Protein AF-A0A8S0Q202-F1 (afdb_monomer_lite)

InterPro domains:
  IPR013126 Heat shock protein 70 family [PF00012] (1-62)
  IPR013126 Heat shock protein 70 family [PTHR45639] (2-62)
  IPR029048 Heat shock protein 70kD, C-terminal domain superfamily [G3DSA:1.20.1270.10] (63-158)
  IPR029048 Heat shock protein 70kD, C-terminal domain superfamily [SSF100934] (82-163)
  IPR043129 ATPase, nucleotide binding domain [SSF53067] (2-62)

pLDDT: mean 88.45, std 14.14, range [37.5, 97.94]

Organism: NCBI:txid158383

Sequence (177 aa):
MEPVKKAMKDAGLEKHQIEEIVLIGGSNRIPKVQQLLKDYFDGKELNKHINPDEAVAYGAAMVKEAEEFAKEDKKVKERTNARNSLETYIYNMKNQINDEDKLADKLDLDEKDRIETTTKEALEWLDDNQNAKKEDYKDKIKEVEVACNPIITAVYQRSGGESGGMSGYADDDNDEL

Secondary structure (DSSP, 8-state):
-HHHHHHHHHTT--GGG---EE--SGGGG-HHHHHHHHHHTTTPPEE-SS-TTTHHHHHHHHHHHHHHHHHHHHHHHHHHHHHHHHHHHHHHHHHHHH-TTTTGGGS-HHHHHHHHHHHHHHHHHHHHTTT--HHHHHHHHHHHHHHHHHHHHHHHHHHT-----------------

Foldseek 3Di:
DVVVVVVCVVVVHDLVPDPAAEAADDVCVDVVNLVVVCVVSVNDDHDPPDDRDCPVVVVVVVVVVVVVVVVVVVQVVLLVVLLVLLVVVLVVLVCQCPDPVHCVVLDDPVLSVQLVVLSVVLVVVSVVCVPPGSVVSVVSSVVSCVSNVVRVVVSCVVVVHDPPDPPSDPPPPPDDD

Structure (mmCIF, N/CA/C/O backbone):
data_AF-A0A8S0Q202-F1
#
_entry.id   AF-A0A8S0Q202-F1
#
loop_
_atom_site.group_PDB
_atom_site.id
_atom_site.type_symbol
_atom_site.label_atom_id
_atom_site.label_alt_id
_atom_site.labe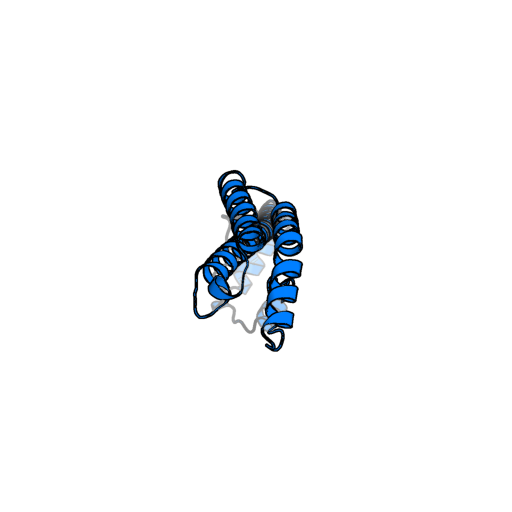l_comp_id
_atom_site.label_asym_id
_atom_site.label_entity_id
_atom_site.label_seq_id
_atom_site.pdbx_PDB_ins_code
_atom_site.Cartn_x
_atom_site.Cartn_y
_atom_site.Cartn_z
_atom_site.occupancy
_atom_site.B_iso_or_equiv
_atom_site.auth_seq_id
_atom_site.auth_comp_id
_atom_site.auth_asym_id
_atom_site.auth_atom_id
_atom_site.pdbx_PDB_model_num
ATOM 1 N N . MET A 1 1 ? -29.945 -9.223 31.965 1.00 89.19 1 MET A N 1
ATOM 2 C CA . MET A 1 1 ? -28.567 -9.764 32.002 1.00 89.19 1 MET A CA 1
ATOM 3 C C . MET A 1 1 ? -28.307 -10.882 30.998 1.00 89.19 1 MET A C 1
ATOM 5 O O . MET A 1 1 ? -27.144 -11.166 30.748 1.00 89.19 1 MET A O 1
ATOM 9 N N . GLU A 1 2 ? -29.329 -11.487 30.386 1.00 94.44 2 GLU A N 1
ATOM 10 C CA . GLU A 1 2 ? -29.141 -12.592 29.428 1.00 94.44 2 GLU A CA 1
ATOM 11 C C . GLU A 1 2 ? -28.175 -12.306 28.257 1.00 94.44 2 GLU A C 1
ATOM 13 O O . GLU A 1 2 ? -27.327 -13.160 28.005 1.00 94.44 2 GLU A O 1
ATOM 18 N N . PRO A 1 3 ? -28.176 -11.121 27.604 1.00 94.62 3 PRO A N 1
ATOM 19 C CA . PRO A 1 3 ? -27.224 -10.843 26.521 1.00 94.62 3 PRO A CA 1
ATOM 20 C C . PRO A 1 3 ? -25.755 -10.898 26.960 1.00 94.62 3 PRO A C 1
ATOM 22 O O . PRO A 1 3 ? -24.918 -11.430 26.240 1.00 94.62 3 PRO A O 1
ATOM 25 N N . VAL A 1 4 ? -25.451 -10.410 28.168 1.00 94.62 4 VAL A N 1
ATOM 26 C CA . VAL A 1 4 ? -24.090 -10.425 28.727 1.00 94.62 4 VAL A CA 1
ATOM 27 C C . VAL A 1 4 ? -23.645 -11.859 29.004 1.00 94.62 4 VAL A C 1
ATOM 29 O O . VAL A 1 4 ? -22.555 -12.249 28.606 1.00 94.62 4 VAL A O 1
ATOM 32 N N . LYS A 1 5 ? -24.505 -12.678 29.625 1.00 95.50 5 LYS A N 1
ATOM 33 C CA . LYS A 1 5 ? -24.205 -14.099 29.873 1.00 95.50 5 LYS A CA 1
ATOM 34 C C . LYS A 1 5 ? -23.943 -14.861 28.575 1.00 95.50 5 LYS A C 1
ATOM 36 O O . LYS A 1 5 ? -23.027 -15.675 28.526 1.00 95.50 5 LYS A O 1
ATOM 41 N N . LYS A 1 6 ? -24.741 -14.589 27.536 1.00 97.44 6 LYS A N 1
ATOM 42 C CA . LYS A 1 6 ? -24.552 -15.183 26.213 1.00 97.44 6 LYS A CA 1
ATOM 43 C C . LYS A 1 6 ? -23.201 -14.780 25.617 1.00 97.44 6 LYS A C 1
ATOM 45 O O . LYS A 1 6 ? -22.446 -15.665 25.251 1.00 97.44 6 LYS A O 1
ATOM 50 N N . ALA A 1 7 ? -22.865 -13.488 25.605 1.00 97.06 7 ALA A N 1
ATOM 51 C CA . ALA A 1 7 ? -21.581 -13.008 25.088 1.00 97.06 7 ALA A CA 1
ATOM 52 C C . ALA A 1 7 ? -20.377 -13.634 25.818 1.00 97.06 7 ALA A C 1
ATOM 54 O O . ALA A 1 7 ? -19.428 -14.059 25.169 1.00 97.06 7 ALA A O 1
ATOM 55 N N . MET A 1 8 ? -20.442 -13.767 27.149 1.00 96.62 8 MET A N 1
ATOM 56 C CA . MET A 1 8 ? -19.405 -14.450 27.938 1.00 96.62 8 MET A CA 1
ATOM 57 C C . MET A 1 8 ? -19.246 -15.921 27.534 1.00 96.62 8 MET A C 1
ATOM 59 O O . MET A 1 8 ? -18.128 -16.400 27.363 1.00 96.62 8 MET A O 1
ATOM 63 N N . LYS A 1 9 ? -20.368 -16.633 27.353 1.00 96.81 9 LYS A N 1
ATOM 64 C CA . LYS A 1 9 ? -20.371 -18.033 26.914 1.00 96.81 9 LYS A CA 1
ATOM 65 C C . LYS A 1 9 ? -19.809 -18.183 25.500 1.00 96.81 9 LYS A C 1
ATOM 67 O O . LYS A 1 9 ? -19.003 -19.078 25.277 1.00 96.81 9 LYS A O 1
ATOM 72 N N . ASP A 1 10 ? -20.231 -17.325 24.574 1.00 97.94 10 ASP A N 1
ATOM 73 C CA . ASP A 1 10 ? -19.799 -17.355 23.174 1.00 97.94 10 ASP A CA 1
ATOM 74 C C . ASP A 1 10 ? -18.295 -17.040 23.054 1.00 97.94 10 ASP A C 1
ATOM 76 O O . ASP A 1 10 ? -17.602 -17.658 22.251 1.00 97.94 10 ASP A O 1
ATOM 80 N N . ALA A 1 11 ? -17.773 -16.144 23.900 1.00 97.19 11 ALA A N 1
ATOM 81 C CA . ALA A 1 11 ? -16.342 -15.849 23.999 1.00 97.19 11 ALA A CA 1
ATOM 82 C C . ALA A 1 11 ? -15.533 -16.929 24.746 1.00 97.19 11 ALA A C 1
ATOM 84 O O . ALA A 1 11 ? -14.306 -16.892 24.719 1.00 97.19 11 ALA A O 1
ATOM 85 N N . GLY A 1 12 ? -16.193 -17.869 25.434 1.00 97.06 12 GLY A N 1
ATOM 86 C CA . GLY A 1 12 ? -15.529 -18.883 26.258 1.00 97.06 12 GLY A CA 1
ATOM 87 C C . GLY A 1 12 ? -14.782 -18.305 27.464 1.00 97.06 12 GLY A C 1
ATOM 88 O O . GLY A 1 12 ? -13.815 -18.908 27.921 1.00 97.06 12 GLY A O 1
ATOM 89 N N . LEU A 1 13 ? -15.206 -17.138 27.959 1.00 96.19 13 LEU A N 1
ATOM 90 C CA . LEU A 1 13 ? -14.539 -16.425 29.046 1.00 96.19 13 LEU A CA 1
ATOM 91 C C . LEU A 1 13 ? -15.302 -16.562 30.362 1.00 96.19 13 LEU A C 1
ATOM 93 O O . LEU A 1 13 ? -16.535 -16.541 30.419 1.00 96.19 13 LEU A O 1
ATOM 97 N N . GLU A 1 14 ? -14.549 -16.614 31.450 1.00 95.88 14 GLU A N 1
ATOM 98 C CA . GLU A 1 14 ? -15.062 -16.455 32.799 1.00 95.88 14 GLU A CA 1
ATOM 99 C C . GLU A 1 14 ? -15.067 -14.981 33.222 1.00 95.88 14 GLU A C 1
ATOM 101 O O . GLU A 1 14 ? -14.310 -14.150 32.722 1.00 95.88 14 GLU A O 1
ATOM 106 N N . LYS A 1 15 ? -15.923 -14.633 34.191 1.00 94.31 15 LYS A N 1
ATOM 107 C CA . LYS A 1 15 ? -16.105 -13.243 34.650 1.00 94.31 15 LYS A CA 1
ATOM 108 C C . LYS A 1 15 ? -14.804 -12.574 35.095 1.00 94.31 15 LYS A C 1
ATOM 110 O O . LYS A 1 15 ? -14.614 -11.390 34.838 1.00 94.31 15 LYS A O 1
ATOM 115 N N . HIS A 1 16 ? -13.931 -13.328 35.762 1.00 94.62 16 HIS A N 1
ATOM 116 C CA . HIS A 1 16 ? -12.675 -12.818 36.306 1.00 94.62 16 HIS A CA 1
ATOM 117 C C . HIS A 1 16 ? -11.654 -12.465 35.210 1.00 94.62 16 HIS A C 1
ATOM 119 O O . HIS A 1 16 ? -10.745 -11.682 35.468 1.00 94.62 16 HIS A O 1
ATOM 125 N N . GLN A 1 17 ? -11.820 -13.008 33.997 1.00 96.44 17 GLN A N 1
ATOM 126 C CA . GLN A 1 17 ? -10.964 -12.730 32.840 1.00 96.44 17 GLN A CA 1
ATOM 127 C C . GLN A 1 17 ? -11.335 -11.424 32.129 1.00 96.44 17 GLN A C 1
ATOM 129 O O . GLN A 1 17 ? -10.577 -10.943 31.294 1.00 96.44 17 GLN A O 1
ATOM 134 N N . ILE A 1 18 ? -12.495 -10.834 32.435 1.00 96.06 18 ILE A N 1
ATOM 135 C CA . ILE A 1 18 ? -12.841 -9.508 31.924 1.00 96.06 18 ILE A CA 1
ATOM 136 C C . ILE A 1 18 ? -12.044 -8.489 32.712 1.00 96.06 18 ILE A C 1
ATOM 138 O O . ILE A 1 18 ? -12.258 -8.341 33.910 1.00 96.06 18 ILE A O 1
ATOM 142 N N . GLU A 1 19 ? -11.136 -7.775 32.061 1.00 94.56 19 GLU A N 1
ATOM 143 C CA . GLU A 1 19 ? -10.295 -6.770 32.713 1.00 94.56 19 GLU A CA 1
ATOM 144 C C . GLU A 1 19 ? -11.072 -5.475 32.954 1.00 94.56 19 GLU A C 1
ATOM 146 O O . GLU A 1 19 ? -11.099 -4.971 34.079 1.00 94.56 19 GLU A O 1
ATOM 151 N N . GLU A 1 20 ? -11.811 -5.018 31.946 1.00 94.56 20 GLU A N 1
ATOM 152 C CA . GLU A 1 20 ? -12.456 -3.711 31.924 1.00 94.56 20 GLU A CA 1
ATOM 153 C C . GLU A 1 20 ? -13.905 -3.789 31.422 1.00 94.56 20 GLU A C 1
ATOM 155 O O . GLU A 1 20 ? -14.237 -4.584 30.543 1.00 94.56 20 GLU A O 1
ATOM 160 N N . ILE A 1 21 ? -14.785 -2.951 31.980 1.00 94.56 21 ILE A N 1
ATOM 161 C CA . ILE A 1 21 ? -16.186 -2.841 31.557 1.00 94.56 21 ILE A CA 1
ATOM 162 C C . ILE A 1 21 ? -16.439 -1.415 31.076 1.00 94.56 21 ILE A C 1
ATOM 164 O O . ILE A 1 21 ? -16.584 -0.501 31.888 1.00 94.56 21 ILE A O 1
ATOM 168 N N . VAL A 1 22 ? -16.524 -1.228 29.760 1.00 93.56 22 VAL A N 1
ATOM 169 C CA . VAL A 1 22 ? -16.783 0.075 29.132 1.00 93.56 22 VAL A CA 1
ATOM 170 C C . VAL A 1 22 ? -18.276 0.234 28.836 1.00 93.56 22 VAL A C 1
ATOM 172 O O . VAL A 1 22 ? -18.911 -0.653 28.265 1.00 93.56 22 VAL A O 1
ATOM 175 N N . LEU A 1 23 ? -18.856 1.370 29.232 1.00 92.94 23 LEU A N 1
ATOM 176 C CA . LEU A 1 23 ? -20.279 1.666 29.050 1.00 92.94 23 LEU A CA 1
ATOM 177 C C . LEU A 1 23 ? -20.500 2.582 27.841 1.00 92.94 23 LEU A C 1
ATOM 179 O O . LEU A 1 23 ? -20.146 3.754 27.895 1.00 92.94 23 LEU A O 1
ATOM 183 N N . ILE A 1 24 ? -21.156 2.082 26.790 1.00 92.00 24 ILE A N 1
ATOM 184 C CA . ILE A 1 24 ? -21.435 2.838 25.554 1.00 92.00 24 ILE A CA 1
ATOM 185 C C . ILE A 1 24 ? -22.942 3.021 25.315 1.00 92.00 24 ILE A C 1
ATOM 187 O O . ILE A 1 24 ? -23.709 2.063 25.397 1.00 92.00 24 ILE A O 1
ATOM 191 N N . GLY A 1 25 ? -23.367 4.247 25.002 1.00 88.25 25 GLY A N 1
ATOM 192 C CA . GLY A 1 25 ? -24.762 4.629 24.770 1.00 88.25 25 GLY A CA 1
ATOM 193 C C . GLY A 1 25 ? -25.495 5.184 26.001 1.00 88.25 25 GLY A C 1
ATOM 194 O O . GLY A 1 25 ? -25.279 4.764 27.143 1.00 88.25 25 GLY A O 1
ATOM 195 N N . GLY A 1 26 ? -26.419 6.120 25.760 1.00 86.56 26 GLY A N 1
ATOM 196 C CA . GLY A 1 26 ? -27.101 6.896 26.806 1.00 86.56 26 GLY A CA 1
ATOM 197 C C . GLY A 1 26 ? -27.906 6.082 27.828 1.00 86.56 26 GLY A C 1
ATOM 198 O O . GLY A 1 26 ? -28.001 6.478 28.990 1.00 86.56 26 GLY A O 1
ATOM 199 N N . SER A 1 27 ? -28.422 4.905 27.457 1.00 88.25 27 SER A N 1
ATOM 200 C CA . SER A 1 27 ? -29.175 4.024 28.371 1.00 88.25 27 SER A CA 1
ATOM 201 C C . SER A 1 27 ? -28.332 3.509 29.546 1.00 88.25 27 SER A C 1
ATOM 203 O O . SER A 1 27 ? -28.874 3.176 30.601 1.00 88.25 27 SER A O 1
ATOM 205 N N . ASN A 1 28 ? -27.001 3.514 29.423 1.00 87.19 28 ASN A N 1
ATOM 206 C CA . ASN A 1 28 ? -26.100 3.136 30.513 1.00 87.19 28 ASN A CA 1
ATOM 207 C C . ASN A 1 28 ? -26.009 4.189 31.623 1.00 87.19 28 ASN A C 1
ATOM 209 O O . ASN A 1 28 ? -25.408 3.925 32.663 1.00 87.19 28 ASN A O 1
ATOM 213 N N . ARG A 1 29 ? -26.623 5.367 31.450 1.00 88.56 29 ARG A N 1
ATOM 214 C CA . ARG A 1 29 ? -26.750 6.381 32.509 1.00 88.56 29 ARG A CA 1
ATOM 215 C C . ARG A 1 29 ? -27.745 5.964 33.602 1.00 88.56 29 ARG A C 1
ATOM 217 O O . ARG A 1 29 ? -27.759 6.575 34.666 1.00 88.56 29 ARG A O 1
ATOM 224 N N . ILE A 1 30 ? -28.551 4.919 33.377 1.00 94.12 30 ILE A N 1
ATOM 225 C CA . ILE A 1 30 ? -29.517 4.399 34.353 1.00 94.12 30 ILE A CA 1
ATOM 226 C C . ILE A 1 30 ? -28.772 3.705 35.515 1.00 94.12 30 ILE A C 1
ATOM 228 O O . ILE A 1 30 ? -28.132 2.671 35.292 1.00 94.12 30 ILE A O 1
ATOM 232 N N . PRO A 1 31 ? -28.903 4.173 36.776 1.00 93.88 31 PRO A N 1
ATOM 233 C CA . PRO A 1 31 ? -28.155 3.615 37.910 1.00 93.88 31 PRO A CA 1
ATOM 234 C C . PRO A 1 31 ? -28.396 2.121 38.143 1.00 93.88 31 PRO A C 1
ATOM 236 O O . PRO A 1 31 ? -27.477 1.380 38.485 1.00 93.88 31 PRO A O 1
ATOM 239 N N . LYS A 1 32 ? -29.626 1.644 37.906 1.00 94.94 32 LYS A N 1
ATOM 240 C CA . LYS A 1 32 ? -29.958 0.224 38.075 1.00 94.94 32 LYS A CA 1
ATOM 241 C C . LYS A 1 32 ? -29.225 -0.673 37.073 1.00 94.94 32 LYS A C 1
ATOM 243 O O . LYS A 1 32 ? -28.852 -1.781 37.441 1.00 94.94 32 LYS A O 1
ATOM 248 N N . VAL A 1 33 ? -28.987 -0.201 35.846 1.00 93.00 33 VAL A N 1
ATOM 249 C CA . VAL A 1 33 ? -28.215 -0.940 34.831 1.00 93.00 33 VAL A CA 1
ATOM 250 C C . VAL A 1 33 ? -26.761 -1.073 35.278 1.00 93.00 33 VAL A C 1
ATOM 252 O O . VAL A 1 33 ? -26.222 -2.176 35.283 1.00 93.00 33 VAL A O 1
ATOM 255 N N . GLN A 1 34 ? -26.161 0.027 35.740 1.00 93.81 34 GLN A N 1
ATOM 256 C CA . GLN A 1 34 ? -24.796 0.025 36.270 1.00 93.81 34 GLN A CA 1
ATOM 257 C C . GLN A 1 34 ? -24.655 -0.912 37.476 1.00 93.81 34 GLN A C 1
ATOM 259 O O . GLN A 1 34 ? -23.709 -1.693 37.536 1.00 93.81 34 GLN A O 1
ATOM 264 N N . GLN A 1 35 ? -25.614 -0.888 38.409 1.00 95.06 35 GLN A N 1
ATOM 265 C CA . GLN A 1 35 ? -25.591 -1.778 39.570 1.00 95.06 35 GLN A CA 1
ATOM 266 C C . GLN A 1 35 ? -25.667 -3.253 39.160 1.00 95.06 35 GLN A C 1
ATOM 268 O O . GLN A 1 35 ? -24.869 -4.051 39.630 1.00 95.06 35 GLN A O 1
ATOM 273 N N . LEU A 1 36 ? -26.567 -3.612 38.237 1.00 95.12 36 LEU A N 1
ATOM 274 C CA . LEU A 1 36 ? -26.695 -4.993 37.758 1.00 95.12 36 LEU A CA 1
ATOM 275 C C . LEU A 1 36 ? -25.416 -5.510 37.083 1.00 95.12 36 LEU A C 1
ATOM 277 O O . LEU A 1 36 ? -25.097 -6.690 37.212 1.00 95.12 36 LEU A O 1
ATOM 281 N N . LEU A 1 37 ? -24.692 -4.645 36.364 1.00 94.38 37 LEU A N 1
ATOM 282 C CA . LEU A 1 37 ? -23.402 -4.990 35.763 1.00 94.38 37 LEU A CA 1
ATOM 283 C C . LEU A 1 37 ? -22.329 -5.202 36.834 1.00 94.38 37 LEU A C 1
ATOM 285 O O . LEU A 1 37 ? -21.643 -6.220 36.797 1.00 94.38 37 LEU A O 1
ATOM 289 N N . LYS A 1 38 ? -22.229 -4.296 37.815 1.00 94.75 38 LYS A N 1
ATOM 290 C CA . LYS A 1 38 ? -21.304 -4.446 38.948 1.00 94.75 38 LYS A CA 1
ATOM 291 C C . LYS A 1 38 ? -21.565 -5.730 39.726 1.00 94.75 38 LYS A C 1
ATOM 293 O O . LYS A 1 38 ? -20.633 -6.486 39.959 1.00 94.75 38 LYS A O 1
ATOM 298 N N . ASP A 1 39 ? -22.822 -6.002 40.072 1.00 95.56 39 ASP A N 1
ATOM 299 C CA . ASP A 1 39 ? -23.213 -7.211 40.805 1.00 95.56 39 ASP A CA 1
ATOM 300 C C . ASP A 1 39 ? -22.864 -8.479 40.014 1.00 95.56 39 ASP A C 1
ATOM 302 O O . ASP A 1 39 ? -22.442 -9.484 40.580 1.00 95.56 39 ASP A O 1
ATOM 306 N N . TYR A 1 40 ? -23.031 -8.447 38.688 1.00 95.31 40 TYR A N 1
ATOM 307 C CA . TYR A 1 40 ? -22.709 -9.590 37.840 1.00 95.31 40 TYR A CA 1
ATOM 308 C C . TYR A 1 40 ? -21.203 -9.839 37.727 1.00 95.31 40 TYR A C 1
ATOM 310 O O . TYR A 1 40 ? -20.807 -11.002 37.709 1.00 95.31 40 TYR A O 1
ATOM 318 N N . PHE A 1 41 ? -20.387 -8.788 37.661 1.00 96.31 41 PHE A N 1
ATOM 319 C CA . PHE A 1 41 ? -18.924 -8.863 37.589 1.00 96.31 41 PHE A CA 1
ATOM 320 C C . PHE A 1 41 ? -18.260 -8.681 38.964 1.00 96.31 41 PHE A C 1
ATOM 322 O O . PHE A 1 41 ? -17.204 -8.060 39.071 1.00 96.31 41 PHE A O 1
ATOM 329 N N . ASP A 1 42 ? -18.897 -9.206 40.014 1.00 95.25 42 ASP A N 1
ATOM 330 C CA . ASP A 1 42 ? -18.337 -9.354 41.363 1.00 95.25 42 ASP A CA 1
ATOM 331 C C . ASP A 1 42 ? -17.776 -8.042 41.958 1.00 95.25 42 ASP A C 1
ATOM 333 O O . ASP A 1 42 ? -16.750 -8.010 42.632 1.00 95.25 42 ASP A O 1
ATOM 337 N N . GLY A 1 43 ? -18.472 -6.932 41.698 1.00 94.75 43 GLY A N 1
ATOM 338 C CA . GLY A 1 43 ? -18.149 -5.600 42.212 1.00 94.75 43 GLY A CA 1
ATOM 339 C C . GLY A 1 43 ? -17.140 -4.805 41.380 1.00 94.75 43 GLY A C 1
ATOM 340 O O . GLY A 1 43 ? -16.818 -3.680 41.766 1.00 94.75 43 GLY A O 1
ATOM 341 N N . LYS A 1 44 ? -16.667 -5.334 40.241 1.00 95.75 44 LYS A N 1
ATOM 342 C CA . LYS A 1 44 ? -15.707 -4.653 39.357 1.00 95.75 44 LYS A CA 1
ATOM 343 C C . LYS A 1 44 ? -16.180 -3.247 38.970 1.00 95.75 44 LYS A C 1
ATOM 345 O O . LYS A 1 44 ? -17.350 -3.026 38.643 1.00 95.75 44 LYS A O 1
ATOM 350 N N . GLU A 1 45 ? -15.259 -2.284 39.001 1.00 94.44 45 GLU A N 1
ATOM 351 C CA . GLU A 1 45 ? -15.560 -0.907 38.620 1.00 94.44 45 GLU A CA 1
ATOM 352 C C . GLU A 1 45 ? -15.868 -0.781 37.123 1.00 94.44 45 GLU A C 1
ATOM 354 O O . GLU A 1 45 ? -15.234 -1.403 36.274 1.00 94.44 45 GLU A O 1
ATOM 359 N N . LEU A 1 46 ? -16.871 0.040 36.806 1.00 94.06 46 LEU A N 1
ATOM 360 C CA . LEU A 1 46 ? -17.246 0.352 35.429 1.00 94.06 46 LEU A CA 1
ATOM 361 C C . LEU A 1 46 ? -16.397 1.533 34.958 1.00 94.06 46 LEU A C 1
ATOM 363 O O . LEU A 1 46 ? -16.328 2.540 35.669 1.00 94.06 46 LEU A O 1
ATOM 367 N N . ASN A 1 47 ? -15.807 1.441 33.767 1.00 91.94 47 ASN A N 1
ATOM 368 C CA . ASN A 1 47 ? -15.047 2.538 33.184 1.00 91.94 47 ASN A CA 1
ATOM 369 C C . ASN A 1 47 ? -15.985 3.714 32.861 1.00 91.94 47 ASN A C 1
ATOM 371 O O . ASN A 1 47 ? -17.043 3.549 32.246 1.00 91.94 47 ASN A O 1
ATOM 375 N N . LYS A 1 48 ? -15.574 4.912 33.291 1.00 87.44 48 LYS A N 1
ATOM 376 C CA . LYS A 1 48 ? -16.270 6.186 33.054 1.00 87.44 48 LYS A CA 1
ATOM 377 C C . LYS A 1 48 ? -15.412 7.226 32.325 1.00 87.44 48 LYS A C 1
ATOM 379 O O . LYS A 1 48 ? -15.840 8.367 32.191 1.00 87.44 48 LYS A O 1
ATOM 384 N N . HIS A 1 49 ? -14.205 6.860 31.900 1.00 87.69 49 HIS A N 1
ATOM 385 C CA . HIS A 1 49 ? -13.288 7.732 31.163 1.00 87.69 49 HIS A CA 1
ATOM 386 C C . HIS A 1 49 ? -13.669 7.865 29.683 1.00 87.69 49 HIS A C 1
ATOM 388 O O . HIS A 1 49 ? -13.248 8.813 29.029 1.00 87.69 49 HIS A O 1
ATOM 394 N N . ILE A 1 50 ? -14.482 6.945 29.161 1.00 89.62 50 ILE A N 1
ATOM 395 C CA . ILE A 1 50 ? -14.981 6.985 27.787 1.00 89.62 50 ILE A CA 1
ATOM 396 C C . ILE A 1 50 ? -16.337 7.694 27.732 1.00 89.62 50 ILE A C 1
ATOM 398 O O . ILE A 1 50 ? -17.252 7.364 28.489 1.00 89.62 50 ILE A O 1
ATOM 402 N N . ASN A 1 51 ? -16.482 8.649 26.809 1.00 89.00 51 ASN A N 1
ATOM 403 C CA . ASN A 1 51 ? -17.759 9.311 26.559 1.00 89.00 51 ASN A CA 1
ATOM 404 C C . ASN A 1 51 ? -18.724 8.346 25.833 1.00 89.00 51 ASN A C 1
ATOM 406 O O . ASN A 1 51 ? -18.458 7.978 24.684 1.00 89.00 51 ASN A O 1
ATOM 410 N N . PRO A 1 52 ? -19.852 7.946 26.452 1.00 87.88 52 PRO A N 1
ATOM 411 C CA . PRO A 1 52 ? -20.751 6.933 25.900 1.00 87.88 52 PRO A CA 1
ATOM 412 C C . PRO A 1 52 ? -21.445 7.358 24.605 1.00 87.88 52 PRO A C 1
ATOM 414 O O . PRO A 1 52 ? -21.879 6.484 23.855 1.00 87.88 52 PRO A O 1
ATOM 417 N N . ASP A 1 53 ? -21.587 8.663 24.367 1.00 88.00 53 ASP A N 1
ATOM 418 C CA . ASP A 1 53 ? -22.342 9.198 23.232 1.00 88.00 53 ASP A CA 1
ATOM 419 C C . ASP A 1 53 ? -21.443 9.410 21.997 1.00 88.00 53 ASP A C 1
ATOM 421 O O . ASP A 1 53 ? -21.920 9.367 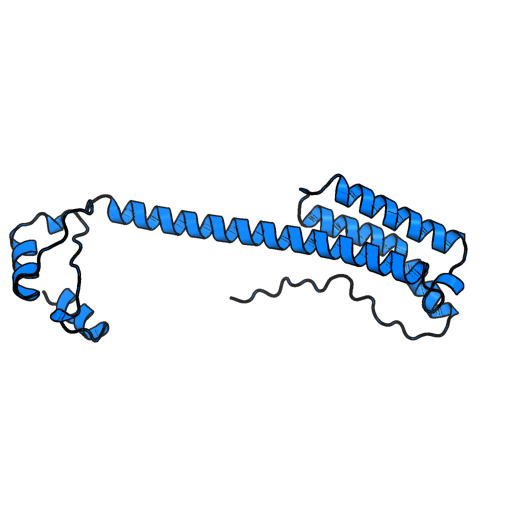20.866 1.00 88.00 53 ASP A O 1
ATOM 425 N N . GLU A 1 54 ? -20.129 9.561 22.198 1.00 89.69 54 GLU A N 1
ATOM 426 C CA . GLU A 1 54 ? -19.165 9.864 21.130 1.00 89.69 54 GLU A CA 1
ATOM 427 C C . GLU A 1 54 ? -18.272 8.675 20.757 1.00 89.69 54 GLU A C 1
ATOM 429 O O . GLU A 1 54 ? -17.786 8.611 19.631 1.00 89.69 54 GLU A O 1
ATOM 434 N N . ALA A 1 55 ? -18.067 7.709 21.659 1.00 91.75 55 ALA A N 1
ATOM 435 C CA . ALA A 1 55 ? -17.137 6.595 21.444 1.00 91.75 55 ALA A CA 1
ATOM 436 C C . ALA A 1 55 ? -17.397 5.817 20.145 1.00 91.75 55 ALA A C 1
ATOM 438 O O . ALA A 1 55 ? -16.458 5.428 19.455 1.00 91.75 55 ALA A O 1
ATOM 439 N N . VAL A 1 56 ? -18.672 5.622 19.793 1.00 92.06 56 VAL A N 1
ATOM 440 C CA . VAL A 1 56 ? -19.056 4.944 18.546 1.00 92.06 56 VAL A CA 1
ATOM 441 C C . VAL A 1 56 ? -18.655 5.776 17.328 1.00 92.06 56 VAL A C 1
ATOM 443 O O . VAL A 1 56 ? -18.124 5.228 16.367 1.00 92.06 56 VAL A O 1
ATOM 446 N N . ALA A 1 57 ? -18.875 7.093 17.373 1.00 94.00 57 ALA A N 1
ATOM 447 C CA . ALA A 1 57 ? -18.516 7.994 16.283 1.00 94.00 57 ALA A CA 1
ATOM 448 C C . ALA A 1 57 ? 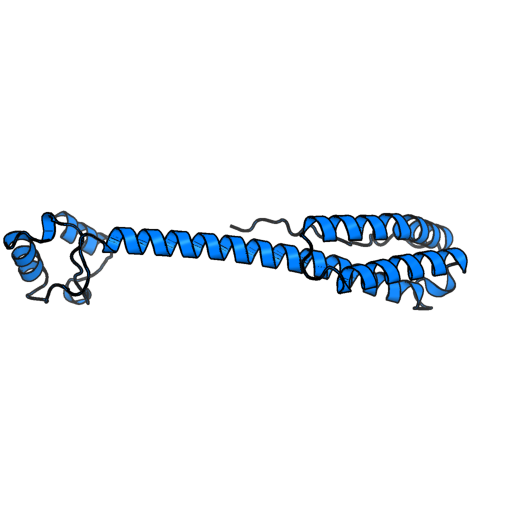-16.993 8.072 16.099 1.00 94.00 57 ALA A C 1
ATOM 450 O O . ALA A 1 57 ? -16.518 7.985 14.969 1.00 94.00 57 ALA A O 1
ATOM 451 N N . TYR A 1 58 ? -16.234 8.152 17.197 1.00 93.62 58 TYR A N 1
ATOM 452 C CA . TYR A 1 58 ? -14.772 8.090 17.161 1.00 93.62 58 TYR A CA 1
ATOM 453 C C . TYR A 1 58 ? -14.272 6.770 16.571 1.00 93.62 58 TYR A C 1
ATOM 455 O O . TYR A 1 58 ? -13.462 6.790 15.649 1.00 93.62 58 TYR A O 1
ATOM 463 N N . GLY A 1 59 ? -14.794 5.629 17.036 1.00 93.69 59 GLY A N 1
ATOM 464 C CA . GLY A 1 59 ? -14.412 4.320 16.503 1.00 93.69 59 GLY A CA 1
ATOM 465 C C . GLY A 1 59 ? -14.698 4.188 15.004 1.00 93.69 59 GLY A C 1
ATOM 466 O O . GLY A 1 59 ? -13.839 3.741 14.249 1.00 93.69 59 GLY A O 1
ATOM 467 N N . ALA A 1 60 ? -15.868 4.643 14.549 1.00 95.75 60 ALA A N 1
ATOM 468 C CA . ALA A 1 60 ? -16.217 4.636 13.130 1.00 95.75 60 ALA A CA 1
ATOM 469 C C . ALA A 1 60 ? -15.311 5.555 12.291 1.00 95.75 60 ALA A C 1
ATOM 471 O O . ALA A 1 60 ? -14.915 5.184 11.186 1.00 95.75 60 ALA A O 1
ATOM 472 N N . ALA A 1 61 ? -14.960 6.737 12.810 1.00 96.94 61 ALA A N 1
ATOM 473 C CA . ALA A 1 61 ? -14.040 7.652 12.142 1.00 96.94 61 ALA A CA 1
ATOM 474 C C . ALA A 1 61 ? -12.637 7.043 12.001 1.00 96.94 61 ALA A C 1
ATOM 476 O O . ALA A 1 61 ? -12.078 7.089 10.910 1.00 96.94 61 ALA A O 1
ATOM 477 N N . MET A 1 62 ? -12.118 6.406 13.057 1.00 97.12 62 MET A N 1
ATOM 478 C CA . MET A 1 62 ? -10.816 5.730 13.032 1.00 97.12 62 MET A CA 1
ATOM 479 C C . MET A 1 62 ? -10.770 4.588 12.012 1.00 97.12 62 MET A C 1
ATOM 481 O O . MET A 1 62 ? -9.788 4.459 11.288 1.00 97.12 62 MET A O 1
ATOM 485 N N . VAL A 1 63 ? -11.827 3.770 11.923 1.00 96.69 63 VAL A N 1
ATOM 486 C CA . VAL A 1 63 ? -11.901 2.689 10.921 1.00 96.69 63 VAL A CA 1
ATOM 487 C C . VAL A 1 63 ? -11.891 3.266 9.509 1.00 96.69 63 VAL A C 1
ATOM 489 O O . VAL A 1 63 ? -11.116 2.818 8.670 1.00 96.69 63 VAL A O 1
ATOM 492 N N . LYS A 1 64 ? -12.698 4.300 9.253 1.00 96.69 64 LYS A N 1
ATOM 493 C CA . LYS A 1 64 ? -12.734 4.960 7.944 1.00 96.69 64 LYS A CA 1
ATOM 494 C C . LYS A 1 64 ? -11.376 5.558 7.570 1.00 96.69 64 LYS A C 1
ATOM 496 O O . LYS A 1 64 ? -10.949 5.434 6.429 1.00 96.69 64 LYS A O 1
ATOM 501 N N . GLU A 1 65 ? -10.713 6.220 8.511 1.00 96.81 65 GLU A N 1
ATOM 502 C CA . GLU A 1 65 ? -9.383 6.792 8.304 1.00 96.81 65 GLU A CA 1
ATOM 503 C C . GLU A 1 65 ? -8.351 5.701 7.985 1.00 96.81 65 GLU A C 1
ATOM 505 O O . GLU A 1 65 ? -7.610 5.831 7.013 1.00 96.81 65 GLU A O 1
ATOM 510 N N . ALA A 1 66 ? -8.369 4.582 8.716 1.00 96.38 66 ALA A N 1
ATOM 511 C CA . ALA A 1 66 ? -7.509 3.435 8.432 1.00 96.38 66 ALA A CA 1
ATOM 512 C C . ALA A 1 66 ? -7.753 2.840 7.031 1.00 96.38 66 ALA A C 1
ATOM 514 O O . ALA A 1 66 ? -6.801 2.491 6.336 1.00 96.38 66 ALA A O 1
ATOM 515 N N . GLU A 1 67 ? -9.009 2.752 6.587 1.00 95.69 67 GLU A N 1
ATOM 516 C CA . GLU A 1 67 ? -9.348 2.289 5.235 1.00 95.69 67 GLU A CA 1
ATOM 517 C C . GLU A 1 67 ? -8.862 3.246 4.138 1.00 95.69 67 GLU A C 1
ATOM 519 O O . GLU A 1 67 ? -8.416 2.794 3.083 1.00 95.69 67 GLU A O 1
ATOM 524 N N . GLU A 1 68 ? -8.959 4.561 4.348 1.00 95.94 68 GLU A N 1
ATOM 525 C CA . GLU A 1 68 ? -8.441 5.548 3.395 1.00 95.94 68 GLU A CA 1
ATOM 526 C C . GLU A 1 68 ? -6.912 5.494 3.317 1.00 95.94 68 GLU A C 1
ATOM 528 O O . GLU A 1 68 ? -6.382 5.422 2.208 1.00 95.94 68 GLU A O 1
ATOM 533 N N . PHE A 1 69 ? -6.210 5.386 4.451 1.00 95.62 69 PHE A N 1
ATOM 534 C CA . PHE A 1 69 ? -4.760 5.174 4.453 1.00 95.62 69 PHE A CA 1
ATOM 535 C C . PHE A 1 69 ? -4.364 3.884 3.729 1.00 95.62 69 PHE A C 1
ATOM 537 O O . PHE A 1 69 ? -3.475 3.910 2.884 1.00 95.62 69 PHE A O 1
ATOM 544 N N . ALA A 1 70 ? -5.072 2.774 3.957 1.00 95.81 70 ALA A N 1
ATOM 545 C CA . ALA A 1 70 ? -4.810 1.527 3.238 1.00 95.81 70 ALA A CA 1
ATOM 546 C C . ALA A 1 70 ? -4.988 1.678 1.712 1.00 95.81 70 ALA A C 1
ATOM 548 O O . ALA A 1 70 ? -4.210 1.131 0.925 1.00 95.81 70 ALA A O 1
ATOM 549 N N . LYS A 1 71 ? -5.991 2.449 1.266 1.00 95.38 71 LYS A N 1
ATOM 550 C CA . LYS A 1 71 ? -6.194 2.760 -0.161 1.00 95.38 71 LYS A CA 1
ATOM 551 C C . LYS A 1 71 ? -5.088 3.655 -0.718 1.00 95.38 71 LYS A C 1
ATOM 553 O O . LYS A 1 71 ? -4.673 3.461 -1.861 1.00 95.38 71 LYS A O 1
ATOM 558 N N . GLU A 1 72 ? -4.644 4.652 0.041 1.00 94.19 72 GLU A N 1
ATOM 559 C CA . GLU A 1 72 ? -3.545 5.540 -0.347 1.00 94.19 72 GLU A CA 1
ATOM 560 C C . GLU A 1 72 ? -2.221 4.776 -0.448 1.00 94.19 72 GLU A C 1
ATOM 562 O O . GLU A 1 72 ? -1.548 4.872 -1.476 1.00 94.19 72 GLU A O 1
ATOM 567 N N . ASP A 1 73 ? -1.914 3.924 0.530 1.00 94.69 73 ASP A N 1
ATOM 568 C CA . ASP A 1 73 ? -0.745 3.043 0.525 1.00 94.69 73 ASP A CA 1
ATOM 569 C C . ASP A 1 73 ? -0.756 2.104 -0.687 1.00 94.69 73 ASP A C 1
ATOM 571 O O . ASP A 1 73 ? 0.259 1.973 -1.379 1.00 94.69 73 ASP A O 1
ATOM 575 N N . LYS A 1 74 ? -1.916 1.509 -1.019 1.00 94.50 74 LYS A N 1
ATOM 576 C CA . LYS A 1 74 ? -2.071 0.684 -2.231 1.00 94.50 74 LYS A CA 1
ATOM 577 C C . LYS A 1 74 ? -1.742 1.488 -3.495 1.00 94.50 74 LYS A C 1
ATOM 579 O O . LYS A 1 74 ? -0.944 1.035 -4.314 1.00 94.50 74 LYS A O 1
ATOM 584 N N . LYS A 1 75 ? -2.275 2.707 -3.638 1.00 92.94 75 LYS A N 1
ATOM 585 C CA . LYS A 1 75 ? -1.991 3.579 -4.797 1.00 92.94 75 LYS A CA 1
ATOM 586 C C . LYS A 1 75 ? -0.514 3.958 -4.896 1.00 92.94 75 LYS A C 1
ATOM 588 O O . LYS A 1 75 ? 0.047 3.959 -5.993 1.00 92.94 75 LYS A O 1
ATOM 593 N N . VAL A 1 76 ? 0.127 4.278 -3.771 1.00 93.81 76 VAL A N 1
ATOM 594 C CA . VAL A 1 76 ? 1.558 4.615 -3.733 1.00 93.81 76 VAL A CA 1
ATOM 595 C C . VAL A 1 76 ? 2.406 3.402 -4.113 1.00 93.81 76 VAL A C 1
ATOM 597 O O . VAL A 1 76 ? 3.328 3.545 -4.923 1.00 93.81 76 VAL A O 1
ATOM 600 N N . LYS A 1 77 ? 2.073 2.211 -3.599 1.00 94.62 77 LYS A N 1
ATOM 601 C CA . LYS A 1 77 ? 2.722 0.942 -3.959 1.00 94.62 77 LYS A CA 1
ATOM 602 C C . LYS A 1 77 ? 2.607 0.664 -5.457 1.00 94.62 77 LYS A C 1
ATOM 604 O O . LYS A 1 77 ? 3.623 0.459 -6.112 1.00 94.62 77 LYS A O 1
ATOM 609 N N . GLU A 1 78 ? 1.402 0.725 -6.020 1.00 93.56 78 GLU A N 1
ATOM 610 C CA . GLU A 1 78 ? 1.175 0.479 -7.450 1.00 93.56 78 GLU A CA 1
ATOM 611 C C . GLU A 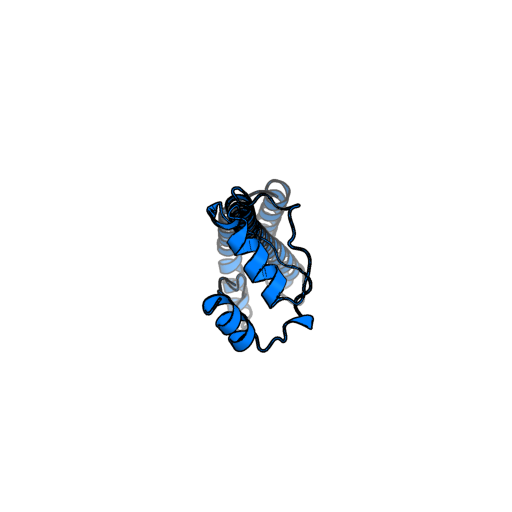1 78 ? 1.924 1.471 -8.348 1.00 93.56 78 GLU A C 1
ATOM 613 O O . GLU A 1 78 ? 2.539 1.072 -9.339 1.00 93.56 78 GLU A O 1
ATOM 618 N N . ARG A 1 79 ? 1.927 2.762 -7.991 1.00 94.94 79 ARG A N 1
ATOM 619 C CA . ARG A 1 79 ? 2.705 3.787 -8.703 1.00 94.94 79 ARG A CA 1
ATOM 620 C C . ARG A 1 79 ? 4.202 3.473 -8.667 1.00 94.94 79 ARG A C 1
ATOM 622 O O . ARG A 1 79 ? 4.878 3.571 -9.687 1.00 94.94 79 ARG A O 1
ATOM 629 N N . THR A 1 80 ? 4.711 3.100 -7.495 1.00 95.06 80 THR A N 1
ATOM 630 C CA . THR A 1 80 ? 6.131 2.783 -7.288 1.00 95.06 80 THR A CA 1
ATOM 631 C C . THR A 1 80 ? 6.537 1.554 -8.092 1.00 95.06 80 THR A C 1
ATOM 633 O O . THR A 1 80 ? 7.568 1.574 -8.758 1.00 95.06 80 THR A O 1
ATOM 636 N N . ASN A 1 81 ? 5.694 0.520 -8.108 1.00 93.00 81 ASN A N 1
ATOM 637 C CA . ASN A 1 81 ? 5.901 -0.665 -8.930 1.00 93.00 81 ASN A CA 1
ATOM 638 C C . ASN A 1 81 ? 5.962 -0.305 -10.419 1.00 93.00 81 ASN A C 1
ATOM 640 O O . ASN A 1 81 ? 6.915 -0.695 -11.083 1.00 93.00 81 ASN A O 1
ATOM 644 N N . ALA A 1 82 ? 5.024 0.501 -10.930 1.00 95.94 82 ALA A N 1
ATOM 645 C CA . ALA A 1 82 ? 5.033 0.922 -12.333 1.00 95.94 82 ALA A CA 1
ATOM 646 C C . ALA A 1 82 ? 6.299 1.718 -12.707 1.00 95.94 82 ALA A C 1
ATOM 648 O O . ALA A 1 82 ? 6.900 1.458 -13.749 1.00 95.94 82 ALA A O 1
ATOM 649 N N . ARG A 1 83 ? 6.751 2.632 -11.834 1.00 95.94 83 ARG A N 1
ATOM 650 C CA . ARG A 1 83 ? 8.026 3.351 -12.003 1.00 95.94 83 ARG A CA 1
ATOM 651 C C . ARG A 1 83 ? 9.209 2.380 -12.056 1.00 95.94 83 ARG A C 1
ATOM 653 O O . ARG A 1 83 ? 10.038 2.475 -12.957 1.00 95.94 83 ARG A O 1
ATOM 660 N N . ASN A 1 84 ? 9.273 1.439 -11.114 1.00 93.50 84 ASN A N 1
ATOM 661 C CA . ASN A 1 84 ? 10.358 0.463 -11.026 1.00 93.50 84 ASN A CA 1
ATOM 662 C C . ASN A 1 84 ? 10.375 -0.488 -12.228 1.00 93.50 84 ASN A C 1
ATOM 664 O O . ASN A 1 84 ? 11.454 -0.867 -12.678 1.00 93.50 84 ASN A O 1
ATOM 668 N N . SER A 1 85 ? 9.212 -0.857 -12.772 1.00 95.19 85 SER A N 1
ATOM 669 C CA . SER A 1 85 ? 9.108 -1.647 -14.003 1.00 95.19 85 SER A CA 1
ATOM 670 C C . SER A 1 85 ? 9.725 -0.913 -15.193 1.00 95.19 85 SER A C 1
ATOM 672 O O . SER A 1 85 ? 10.542 -1.501 -15.900 1.00 95.19 85 SER A O 1
ATOM 674 N N . LEU A 1 86 ? 9.399 0.373 -15.377 1.00 95.44 86 LEU A N 1
ATOM 675 C CA . LEU A 1 86 ? 9.999 1.207 -16.422 1.00 95.44 86 LEU A CA 1
ATOM 676 C C . LEU A 1 86 ? 11.514 1.343 -16.242 1.00 95.44 86 LEU A C 1
ATOM 678 O O . LEU A 1 86 ? 12.273 1.076 -17.171 1.00 95.44 86 LEU A O 1
ATOM 682 N N . GLU A 1 87 ? 11.956 1.698 -15.037 1.00 95.06 87 GLU A N 1
ATOM 683 C CA . GLU A 1 87 ? 13.377 1.844 -14.711 1.00 95.06 87 GLU A CA 1
ATOM 684 C C . GLU A 1 87 ? 14.150 0.542 -14.980 1.00 95.06 87 GLU A C 1
ATOM 686 O O . GLU A 1 87 ? 15.166 0.538 -15.676 1.00 95.06 87 GLU A O 1
ATOM 691 N N . THR A 1 88 ? 13.621 -0.589 -14.509 1.00 95.38 88 THR A N 1
ATOM 692 C CA . THR A 1 88 ? 14.217 -1.915 -14.719 1.00 95.38 88 THR A CA 1
ATOM 693 C C . THR A 1 88 ? 14.288 -2.275 -16.202 1.00 95.38 88 THR A C 1
ATOM 695 O O . THR A 1 88 ? 15.318 -2.774 -16.656 1.00 95.38 88 THR A O 1
ATOM 698 N N . TYR A 1 89 ? 13.231 -2.011 -16.978 1.00 93.31 89 TYR A N 1
ATOM 699 C CA . TYR A 1 89 ? 13.229 -2.267 -18.420 1.00 93.31 89 TYR A CA 1
ATOM 700 C C . TYR A 1 89 ? 14.316 -1.458 -19.135 1.00 93.31 89 TYR A C 1
ATOM 702 O O . TYR A 1 89 ? 15.088 -2.026 -19.907 1.00 93.31 89 TYR A O 1
ATOM 710 N N . ILE A 1 90 ? 14.427 -0.160 -18.829 1.00 94.50 90 ILE A N 1
ATOM 711 C CA . ILE A 1 90 ? 15.453 0.731 -19.386 1.00 94.50 90 ILE A CA 1
ATOM 712 C C . ILE A 1 90 ? 16.852 0.179 -19.099 1.00 94.50 90 ILE A C 1
ATOM 714 O O . ILE A 1 90 ? 17.656 0.036 -20.021 1.00 94.50 90 ILE A O 1
ATOM 718 N N . TYR A 1 91 ? 17.151 -0.177 -17.846 1.00 93.56 91 TYR A N 1
ATOM 719 C CA . TYR A 1 91 ? 18.465 -0.719 -17.488 1.00 93.56 91 TYR A CA 1
ATOM 720 C C . TYR A 1 91 ? 18.747 -2.072 -18.144 1.00 93.56 91 TYR A C 1
ATOM 722 O O . TYR A 1 91 ? 19.847 -2.283 -18.654 1.00 93.56 91 TYR A O 1
ATOM 730 N N . ASN A 1 92 ? 17.763 -2.972 -18.189 1.00 90.31 92 ASN A N 1
ATOM 731 C CA . ASN A 1 92 ? 17.906 -4.251 -18.881 1.00 90.31 92 ASN A CA 1
ATOM 732 C C . ASN A 1 92 ? 18.203 -4.046 -20.367 1.00 90.31 92 ASN A C 1
ATOM 734 O O . ASN A 1 92 ? 19.096 -4.703 -20.902 1.00 90.31 92 ASN A O 1
ATOM 738 N N . MET A 1 93 ? 17.513 -3.106 -21.012 1.00 91.12 93 MET A N 1
ATOM 739 C CA . MET A 1 93 ? 17.738 -2.778 -22.414 1.00 91.12 93 MET A CA 1
ATOM 740 C C . MET A 1 93 ? 19.143 -2.217 -22.646 1.00 91.12 93 MET A C 1
ATOM 742 O O . MET A 1 93 ? 19.884 -2.727 -23.485 1.00 91.12 93 MET A O 1
ATOM 746 N N . LYS A 1 94 ? 19.556 -1.229 -21.840 1.00 91.56 94 LYS A N 1
ATOM 747 C CA . LYS A 1 94 ? 20.909 -0.651 -21.899 1.00 91.56 94 LYS A CA 1
ATOM 748 C C . LYS A 1 94 ? 21.991 -1.705 -21.682 1.00 91.56 94 LYS A C 1
ATOM 750 O O . LYS A 1 94 ? 23.029 -1.642 -22.331 1.00 91.56 94 LYS A O 1
ATOM 755 N N . ASN A 1 95 ? 21.758 -2.681 -20.808 1.00 90.75 95 ASN A N 1
ATOM 756 C CA . ASN A 1 95 ? 22.694 -3.781 -20.601 1.00 90.75 95 ASN A CA 1
ATOM 757 C C . ASN A 1 95 ? 22.753 -4.717 -21.815 1.00 90.75 95 ASN A C 1
ATOM 759 O O . ASN A 1 95 ? 23.835 -5.149 -22.181 1.00 90.75 95 ASN A O 1
ATOM 763 N N . GLN A 1 96 ? 21.627 -5.031 -22.463 1.00 88.00 96 GLN A N 1
ATOM 764 C CA . GLN A 1 96 ? 21.612 -5.933 -23.623 1.00 88.00 96 GLN A CA 1
ATOM 765 C C . GLN A 1 96 ? 22.362 -5.371 -24.837 1.00 88.00 96 GLN A C 1
ATOM 767 O O . GLN A 1 96 ? 23.065 -6.121 -25.513 1.00 88.00 96 GLN A O 1
ATOM 772 N N . ILE A 1 97 ? 22.236 -4.069 -25.101 1.00 88.88 97 ILE A N 1
ATOM 773 C CA . ILE A 1 97 ? 22.852 -3.414 -26.271 1.00 88.88 97 ILE A CA 1
ATOM 774 C C . ILE A 1 97 ? 24.332 -3.047 -26.076 1.00 88.88 97 ILE A C 1
ATOM 776 O O . ILE A 1 97 ? 25.012 -2.678 -27.035 1.00 88.88 97 ILE A O 1
ATOM 780 N N . ASN A 1 98 ? 24.826 -3.120 -24.837 1.00 88.44 98 ASN A N 1
ATOM 781 C CA . ASN A 1 98 ? 26.219 -2.826 -24.481 1.00 88.44 98 ASN A CA 1
ATOM 782 C C . ASN A 1 98 ? 27.036 -4.071 -24.121 1.00 88.44 98 ASN A C 1
ATOM 784 O O . ASN A 1 98 ? 28.227 -3.958 -23.855 1.00 88.44 98 ASN A O 1
ATOM 788 N N . ASP A 1 99 ? 26.404 -5.241 -24.112 1.00 87.44 99 ASP A N 1
ATOM 789 C CA . ASP A 1 99 ? 27.030 -6.524 -23.810 1.00 87.44 99 ASP A CA 1
ATOM 790 C C . ASP A 1 99 ? 27.298 -7.289 -25.120 1.00 87.44 99 ASP A C 1
ATOM 792 O O . ASP A 1 99 ? 26.358 -7.626 -25.854 1.00 87.44 99 ASP A O 1
ATOM 796 N N . GLU A 1 100 ? 28.584 -7.515 -25.419 1.00 82.44 100 GLU A N 1
ATOM 797 C CA . GLU A 1 100 ? 29.086 -8.220 -26.615 1.00 82.44 100 GLU A CA 1
ATOM 798 C C . GLU A 1 100 ? 28.538 -9.653 -26.699 1.00 82.44 100 GLU A C 1
ATOM 800 O O . GLU A 1 100 ? 28.162 -10.112 -27.779 1.00 82.44 100 GLU A O 1
ATOM 805 N N . ASP A 1 101 ? 28.337 -10.318 -25.554 1.00 82.38 101 ASP A N 1
ATOM 806 C CA . ASP A 1 101 ? 27.767 -11.668 -25.491 1.00 82.38 101 ASP A CA 1
ATOM 807 C C . ASP A 1 101 ? 26.249 -11.688 -25.778 1.00 82.38 101 ASP A C 1
ATOM 809 O O . ASP A 1 101 ? 25.646 -12.755 -25.958 1.00 82.38 101 ASP A O 1
ATOM 813 N N . LYS A 1 102 ? 25.595 -10.517 -25.836 1.00 82.06 102 LYS A N 1
ATOM 814 C CA . LYS A 1 102 ? 24.147 -10.376 -26.050 1.00 82.06 102 LYS A CA 1
ATOM 815 C C . LYS A 1 102 ? 23.809 -9.808 -27.423 1.00 82.06 102 LYS A C 1
ATOM 817 O O . LYS A 1 102 ? 23.691 -10.582 -28.383 1.00 82.06 102 LYS A O 1
ATOM 822 N N . LEU A 1 103 ? 23.535 -8.501 -27.499 1.00 84.12 103 LEU A N 1
ATOM 823 C CA . LEU A 1 103 ? 23.033 -7.832 -28.702 1.00 84.12 103 LEU A CA 1
ATOM 824 C C . LEU A 1 103 ? 24.024 -6.819 -29.282 1.00 84.12 103 LEU A C 1
ATOM 826 O O . LEU A 1 103 ? 23.818 -6.419 -30.424 1.00 84.12 103 LEU A O 1
ATOM 830 N N . ALA A 1 104 ? 25.083 -6.428 -28.561 1.00 85.50 104 ALA A N 1
ATOM 831 C CA . ALA A 1 104 ? 25.959 -5.334 -28.991 1.00 85.50 104 ALA A CA 1
ATOM 832 C C . ALA A 1 104 ? 26.591 -5.579 -30.374 1.00 85.50 104 ALA A C 1
ATOM 834 O O . ALA A 1 104 ? 26.492 -4.713 -31.237 1.00 85.50 104 ALA A O 1
ATOM 835 N N . ASP A 1 105 ? 27.126 -6.779 -30.619 1.00 88.00 105 ASP A N 1
ATOM 836 C CA . ASP A 1 105 ? 27.747 -7.151 -31.905 1.00 88.00 105 ASP A CA 1
ATOM 837 C C . ASP A 1 105 ? 26.736 -7.503 -33.001 1.00 88.00 105 ASP A C 1
ATOM 839 O O . ASP A 1 105 ? 27.085 -7.679 -34.170 1.00 88.00 105 ASP A O 1
ATOM 843 N N . LYS A 1 106 ? 25.467 -7.667 -32.625 1.00 88.38 106 LYS A N 1
ATOM 844 C CA . LYS A 1 106 ? 24.411 -8.085 -33.546 1.00 88.38 106 LYS A CA 1
ATOM 845 C C . LYS A 1 106 ? 23.630 -6.903 -34.086 1.00 88.38 106 LYS A C 1
ATOM 847 O O . LYS A 1 106 ? 22.939 -7.101 -35.081 1.00 88.38 106 LYS A O 1
ATOM 852 N N . LEU A 1 107 ? 23.675 -5.748 -33.423 1.00 88.12 107 LEU A N 1
ATOM 853 C CA . LEU A 1 107 ? 23.004 -4.501 -33.791 1.00 88.12 107 LEU A CA 1
ATOM 854 C C . LEU A 1 107 ? 23.837 -3.718 -34.802 1.00 88.12 107 LEU A C 1
ATOM 856 O O . LEU A 1 107 ? 25.058 -3.643 -34.678 1.00 88.12 107 LEU A O 1
ATOM 860 N N . ASP A 1 108 ? 23.176 -3.116 -35.788 1.00 91.44 108 ASP A N 1
ATOM 861 C CA . ASP A 1 108 ? 23.827 -2.067 -36.566 1.00 91.44 108 ASP A CA 1
ATOM 862 C C . ASP A 1 108 ? 23.873 -0.739 -35.780 1.00 91.44 108 ASP A C 1
ATOM 864 O O . ASP A 1 108 ? 23.308 -0.607 -34.688 1.00 91.44 108 ASP A O 1
ATOM 868 N N . LEU A 1 109 ? 24.612 0.240 -36.311 1.00 90.50 109 LEU A N 1
ATOM 869 C CA . LEU A 1 109 ? 24.819 1.524 -35.637 1.00 90.50 109 LEU A CA 1
ATOM 870 C C . LEU A 1 109 ? 23.513 2.309 -35.458 1.00 90.50 109 LEU A C 1
ATOM 872 O O . LEU A 1 109 ? 23.328 2.919 -34.408 1.00 90.50 109 LEU A O 1
ATOM 876 N N . ASP A 1 110 ? 22.614 2.269 -36.442 1.00 92.38 110 ASP A N 1
ATOM 877 C CA . ASP A 1 110 ? 21.363 3.033 -36.422 1.00 92.38 110 ASP A CA 1
ATOM 878 C C . ASP A 1 110 ? 20.356 2.397 -35.447 1.00 92.38 110 ASP A C 1
ATOM 880 O O . ASP A 1 110 ? 19.663 3.085 -34.695 1.00 92.38 110 ASP A O 1
ATOM 884 N N . GLU A 1 111 ? 20.294 1.064 -35.412 1.00 93.62 111 GLU A N 1
ATOM 885 C CA . GLU A 1 111 ? 19.507 0.293 -34.453 1.00 93.62 111 GLU A CA 1
ATOM 886 C C . GLU A 1 111 ? 19.980 0.527 -33.015 1.00 93.62 111 GLU A C 1
ATOM 888 O O . GLU A 1 111 ? 19.155 0.728 -32.117 1.00 93.62 111 GLU A O 1
ATOM 893 N N . LYS A 1 112 ? 21.301 0.522 -32.792 1.00 93.00 112 LYS A N 1
ATOM 894 C CA . LYS A 1 112 ? 21.885 0.788 -31.475 1.00 93.00 112 LYS A CA 1
ATOM 895 C C . LYS A 1 112 ? 21.605 2.220 -31.019 1.00 93.00 112 LYS A C 1
ATOM 897 O O . LYS A 1 112 ? 21.098 2.398 -29.912 1.00 93.00 112 LYS A O 1
ATOM 902 N N . ASP A 1 113 ? 21.861 3.212 -31.871 1.00 93.88 113 ASP A N 1
ATOM 903 C CA . ASP A 1 113 ? 21.634 4.631 -31.567 1.00 93.88 113 ASP A CA 1
ATOM 904 C C . ASP A 1 113 ? 20.161 4.913 -31.233 1.00 93.88 113 ASP A C 1
ATOM 906 O O . ASP A 1 113 ? 19.851 5.616 -30.267 1.00 93.88 113 ASP A O 1
ATOM 910 N N . ARG A 1 114 ? 19.229 4.277 -31.954 1.00 93.75 114 ARG A N 1
ATOM 911 C CA . ARG A 1 114 ? 17.795 4.398 -31.674 1.00 93.75 114 ARG A CA 1
ATOM 912 C C . ARG A 1 114 ? 17.423 3.869 -30.289 1.00 93.75 114 ARG A C 1
ATOM 914 O O . ARG A 1 114 ? 16.697 4.548 -29.563 1.00 93.75 114 ARG A O 1
ATOM 921 N N . ILE A 1 115 ? 17.906 2.684 -29.905 1.00 93.44 115 ILE A N 1
ATOM 922 C CA . ILE A 1 115 ? 17.631 2.131 -28.568 1.00 93.44 115 ILE A CA 1
ATOM 923 C C . ILE A 1 115 ? 18.297 2.991 -27.484 1.00 93.44 115 ILE A C 1
ATOM 925 O O . ILE A 1 115 ? 17.669 3.284 -26.463 1.00 93.44 115 ILE A O 1
ATOM 929 N N . GLU A 1 116 ? 19.544 3.422 -27.684 1.00 94.88 116 GLU A N 1
ATOM 930 C CA . GLU A 1 116 ? 20.258 4.283 -26.733 1.00 94.88 116 GLU A CA 1
ATOM 931 C C . GLU A 1 116 ? 19.537 5.613 -26.515 1.00 94.88 116 GLU A C 1
ATOM 933 O O . GLU A 1 116 ? 19.340 6.028 -25.372 1.00 94.88 116 GLU A O 1
ATOM 938 N N . THR A 1 117 ? 19.076 6.241 -27.593 1.00 96.50 117 THR A N 1
ATOM 939 C CA . THR A 1 117 ? 18.350 7.510 -27.540 1.00 96.50 117 THR A CA 1
ATOM 940 C C . THR A 1 117 ? 17.034 7.353 -26.790 1.00 96.50 117 THR A C 1
ATOM 942 O O . THR A 1 117 ? 16.809 8.048 -25.801 1.00 96.50 117 THR A O 1
ATOM 945 N N . THR A 1 118 ? 16.197 6.382 -27.170 1.00 96.44 118 THR A N 1
ATOM 946 C CA . THR A 1 118 ? 14.898 6.180 -26.512 1.00 96.44 118 THR A CA 1
ATOM 947 C C . THR A 1 118 ? 15.046 5.799 -25.035 1.00 96.44 118 THR A C 1
ATOM 949 O O . THR A 1 118 ? 14.310 6.301 -24.186 1.00 96.44 118 THR A O 1
ATOM 952 N N . THR A 1 119 ? 16.009 4.938 -24.690 1.00 95.50 119 THR A N 1
ATOM 953 C CA . THR A 1 119 ? 16.247 4.554 -23.286 1.00 95.50 119 THR A CA 1
ATOM 954 C C . THR A 1 119 ? 16.797 5.710 -22.452 1.00 95.50 119 THR A C 1
ATOM 956 O O . THR A 1 119 ? 16.457 5.825 -21.274 1.00 95.50 119 THR A O 1
ATOM 959 N N . LYS A 1 120 ? 17.614 6.587 -23.045 1.00 96.62 120 LYS A N 1
ATOM 960 C CA . LYS A 1 120 ? 18.112 7.801 -22.394 1.00 96.62 120 LYS A CA 1
ATOM 961 C C . LYS A 1 120 ? 16.991 8.811 -22.149 1.00 96.62 120 LYS A C 1
ATOM 963 O O . LYS A 1 120 ? 16.843 9.264 -21.020 1.00 96.62 120 LYS A O 1
ATOM 968 N N . GLU A 1 121 ? 16.177 9.107 -23.158 1.00 97.12 121 GLU A N 1
ATOM 969 C CA . GLU A 1 121 ? 15.033 10.022 -23.031 1.00 97.12 121 GLU A CA 1
ATOM 970 C C . GLU A 1 121 ? 14.015 9.522 -21.997 1.00 97.12 121 GLU A C 1
ATOM 972 O O . GLU A 1 121 ? 13.466 10.304 -21.223 1.00 97.12 121 GLU A O 1
ATOM 977 N N . ALA A 1 122 ? 13.775 8.209 -21.938 1.00 97.06 122 ALA A N 1
ATOM 978 C CA . ALA A 1 122 ? 12.891 7.624 -20.936 1.00 97.06 122 ALA A CA 1
ATOM 979 C C . ALA A 1 122 ? 13.460 7.718 -19.509 1.00 97.06 122 ALA A C 1
ATOM 981 O O . ALA A 1 122 ? 12.692 7.892 -18.562 1.00 97.06 122 ALA A O 1
ATOM 982 N N . LEU A 1 123 ? 14.786 7.635 -19.348 1.00 95.75 123 LEU A N 1
ATOM 983 C CA . LEU A 1 123 ? 15.452 7.821 -18.057 1.00 95.75 123 LEU A CA 1
ATOM 984 C C . LEU A 1 123 ? 15.390 9.285 -17.599 1.00 95.75 123 LEU A C 1
ATOM 986 O O . LEU A 1 123 ? 15.029 9.546 -16.457 1.00 95.75 123 LEU A O 1
ATOM 990 N N . GLU A 1 124 ? 15.661 10.232 -18.498 1.00 96.94 124 GLU A N 1
ATOM 991 C CA . GLU A 1 124 ? 15.507 11.667 -18.216 1.00 96.94 124 GLU A CA 1
ATOM 992 C C . GLU A 1 124 ? 14.053 11.992 -17.839 1.00 96.94 124 GLU A C 1
ATOM 994 O O . GLU A 1 124 ? 13.790 12.676 -16.850 1.00 96.94 124 GLU A O 1
ATOM 999 N N . TRP A 1 125 ? 13.086 11.406 -18.552 1.00 97.69 125 TRP A N 1
ATOM 1000 C CA . TRP A 1 125 ? 11.676 11.541 -18.203 1.00 97.69 125 TRP A CA 1
ATOM 1001 C C . TRP A 1 125 ? 11.366 10.974 -16.809 1.00 97.69 125 TRP A C 1
ATOM 1003 O O . TRP A 1 125 ? 10.642 11.618 -16.055 1.00 97.69 125 TRP A O 1
ATOM 1013 N N . LEU A 1 126 ? 11.910 9.812 -16.427 1.00 95.38 126 LEU A N 1
ATOM 1014 C CA . LEU A 1 126 ? 11.734 9.245 -15.080 1.00 95.38 126 LEU A CA 1
ATOM 1015 C C . LEU A 1 126 ? 12.226 10.193 -13.976 1.00 95.38 126 LEU A C 1
ATOM 1017 O O . LEU A 1 126 ? 11.561 10.318 -12.941 1.00 95.38 126 LEU A O 1
ATOM 1021 N N . ASP A 1 127 ? 13.366 10.848 -14.201 1.00 94.19 127 ASP A N 1
ATOM 1022 C CA . ASP A 1 127 ? 13.984 11.772 -13.248 1.00 94.19 127 ASP A CA 1
ATOM 1023 C C . ASP A 1 127 ? 13.158 13.054 -13.074 1.00 94.19 127 ASP A C 1
ATOM 1025 O O . ASP A 1 127 ? 12.968 13.514 -11.941 1.00 94.19 127 ASP A O 1
ATOM 1029 N N . ASP A 1 128 ? 12.588 13.572 -14.165 1.00 97.06 128 ASP A N 1
ATOM 1030 C CA . ASP A 1 128 ? 11.726 14.761 -14.163 1.00 97.06 128 ASP A CA 1
ATOM 1031 C C . ASP A 1 128 ? 10.295 14.470 -13.674 1.00 97.06 128 ASP A C 1
ATOM 1033 O O . ASP A 1 128 ? 9.575 15.370 -13.232 1.00 97.06 128 ASP A O 1
ATOM 1037 N N . ASN A 1 129 ? 9.866 13.205 -13.716 1.00 95.44 129 ASN A N 1
ATOM 1038 C CA . ASN A 1 129 ? 8.486 12.789 -13.465 1.00 95.44 129 ASN A CA 1
ATOM 1039 C C . ASN A 1 129 ? 8.365 11.815 -12.282 1.00 95.44 129 ASN A C 1
ATOM 1041 O O . ASN A 1 129 ? 7.559 10.888 -12.313 1.00 95.44 129 ASN A O 1
ATOM 1045 N N . GLN A 1 130 ? 9.103 12.036 -11.187 1.00 91.12 130 GLN A N 1
ATOM 1046 C CA . GLN A 1 130 ? 9.091 11.170 -9.985 1.00 91.12 130 GLN A CA 1
ATOM 1047 C C . GLN A 1 130 ? 7.714 11.006 -9.322 1.00 91.12 130 GLN A C 1
ATOM 1049 O O . GLN A 1 130 ? 7.495 10.074 -8.547 1.00 91.12 130 GLN A O 1
ATOM 1054 N N . ASN A 1 131 ? 6.789 11.926 -9.606 1.00 90.50 131 ASN A N 1
ATOM 1055 C CA . ASN A 1 131 ? 5.439 11.924 -9.054 1.00 90.50 131 ASN A CA 1
ATOM 1056 C C . ASN A 1 131 ? 4.331 11.741 -10.094 1.00 90.50 131 ASN A C 1
ATOM 1058 O O . ASN A 1 131 ? 3.171 12.027 -9.793 1.00 90.50 131 ASN A O 1
ATOM 1062 N N . ALA A 1 132 ? 4.667 11.250 -11.287 1.00 95.00 132 ALA A N 1
ATOM 1063 C CA . ALA A 1 132 ? 3.675 10.929 -12.302 1.00 95.00 132 ALA A CA 1
ATOM 1064 C C . ALA A 1 132 ? 2.708 9.825 -11.846 1.00 95.00 132 ALA A C 1
ATOM 1066 O O . ALA A 1 132 ? 2.928 9.121 -10.852 1.00 95.00 132 ALA A O 1
ATOM 1067 N N . LYS A 1 133 ? 1.583 9.698 -12.548 1.00 95.31 133 LYS A N 1
ATOM 1068 C CA . LYS A 1 133 ? 0.571 8.687 -12.235 1.00 95.31 133 LYS A CA 1
ATOM 1069 C C . LYS A 1 133 ? 1.051 7.312 -12.698 1.00 95.31 133 LYS A C 1
ATOM 1071 O O . LYS A 1 133 ? 1.859 7.201 -13.614 1.00 95.31 133 LYS A O 1
ATOM 1076 N N . LYS A 1 134 ? 0.490 6.253 -12.098 1.00 95.88 134 LYS A N 1
ATOM 1077 C CA . LYS A 1 134 ? 0.694 4.851 -12.523 1.00 95.88 134 LYS A CA 1
ATOM 1078 C C . LYS A 1 134 ? 0.568 4.706 -14.045 1.00 95.88 134 LYS A C 1
ATOM 1080 O O . LYS A 1 134 ? 1.441 4.115 -14.672 1.00 95.88 134 LYS A O 1
ATOM 1085 N N . GLU A 1 135 ? -0.484 5.293 -14.615 1.00 96.25 135 GLU A N 1
ATOM 1086 C CA . GLU A 1 135 ? -0.768 5.226 -16.052 1.00 96.25 135 GLU A CA 1
ATOM 1087 C C . GLU A 1 135 ? 0.300 5.917 -16.903 1.00 96.25 135 GLU A C 1
ATOM 1089 O O . GLU A 1 135 ? 0.692 5.372 -17.926 1.00 96.25 135 GLU A O 1
ATOM 1094 N N . ASP A 1 136 ? 0.859 7.038 -16.445 1.00 97.00 136 ASP A N 1
ATOM 1095 C CA . ASP A 1 136 ? 1.910 7.744 -17.184 1.00 97.00 136 ASP A CA 1
ATOM 1096 C C . ASP A 1 136 ? 3.179 6.873 -17.296 1.00 97.00 136 ASP A C 1
ATOM 1098 O O . ASP A 1 136 ? 3.788 6.789 -18.361 1.00 97.00 136 ASP A O 1
ATOM 1102 N N . TYR A 1 137 ? 3.549 6.152 -16.225 1.00 97.06 137 TYR A N 1
ATOM 1103 C CA . TYR A 1 137 ? 4.643 5.170 -16.274 1.00 97.06 137 TYR A CA 1
ATOM 1104 C C . TYR A 1 137 ? 4.310 3.984 -17.194 1.00 97.06 137 TYR A C 1
ATOM 1106 O O . TYR A 1 137 ? 5.165 3.562 -17.977 1.00 97.06 137 TYR A O 1
ATOM 1114 N N . LYS A 1 138 ? 3.070 3.465 -17.121 1.00 95.00 138 LYS A N 1
ATOM 1115 C CA . LYS A 1 138 ? 2.571 2.372 -17.980 1.00 95.00 138 LYS A CA 1
ATOM 1116 C C . LYS A 1 138 ? 2.489 2.769 -19.459 1.00 95.00 138 LYS A C 1
ATOM 1118 O O . LYS A 1 138 ? 2.568 1.896 -20.318 1.00 95.00 138 LYS A O 1
ATOM 1123 N N . ASP A 1 139 ? 2.332 4.043 -19.781 1.00 96.50 139 ASP A N 1
ATOM 1124 C CA . ASP A 1 139 ? 2.341 4.511 -21.165 1.00 96.50 139 ASP A CA 1
ATOM 1125 C C . ASP A 1 139 ? 3.764 4.791 -21.648 1.00 96.50 139 ASP A C 1
ATOM 1127 O O . ASP A 1 139 ? 4.113 4.412 -22.769 1.00 96.50 139 ASP A O 1
ATOM 1131 N N . LYS A 1 140 ? 4.628 5.340 -20.784 1.00 97.12 140 LYS A N 1
ATOM 1132 C CA . LYS A 1 140 ? 6.030 5.583 -21.138 1.00 97.12 140 LYS A CA 1
ATOM 1133 C C . LYS A 1 140 ? 6.790 4.289 -21.429 1.00 97.12 140 LYS A C 1
ATOM 1135 O O . LYS A 1 140 ? 7.538 4.235 -22.396 1.00 97.12 140 LYS A O 1
ATOM 1140 N N . ILE A 1 141 ? 6.570 3.219 -20.667 1.00 94.19 141 ILE A N 1
ATOM 1141 C CA . ILE A 1 141 ? 7.139 1.899 -20.997 1.00 94.19 141 ILE A CA 1
ATOM 1142 C C . ILE A 1 141 ? 6.664 1.369 -22.353 1.00 94.19 141 ILE A C 1
ATOM 1144 O O . ILE A 1 141 ? 7.502 0.924 -23.128 1.00 94.19 141 ILE A O 1
ATOM 1148 N N . LYS A 1 142 ? 5.371 1.477 -22.692 1.00 95.19 142 LYS A N 1
ATOM 1149 C CA . LYS A 1 142 ? 4.865 1.046 -24.006 1.00 95.19 142 LYS A CA 1
ATOM 1150 C C . LYS A 1 142 ? 5.532 1.825 -25.134 1.00 95.19 142 LYS A C 1
ATOM 1152 O O . LYS A 1 142 ? 5.829 1.253 -26.175 1.00 95.19 142 LYS A O 1
ATOM 1157 N N . GLU A 1 143 ? 5.780 3.120 -24.939 1.00 95.06 143 GLU A N 1
ATOM 1158 C CA . GLU A 1 143 ? 6.516 3.949 -25.898 1.00 95.06 143 GLU A CA 1
ATOM 1159 C C . GLU A 1 143 ? 7.931 3.397 -26.141 1.00 95.06 143 GLU A C 1
ATOM 1161 O O . GLU A 1 143 ? 8.329 3.208 -27.293 1.00 95.06 143 GLU A O 1
ATOM 1166 N N . VAL A 1 144 ? 8.658 3.061 -25.067 1.00 95.00 144 VAL A N 1
ATOM 1167 C CA . VAL A 1 144 ? 9.994 2.449 -25.163 1.00 95.00 144 VAL A CA 1
ATOM 1168 C C . VAL A 1 144 ? 9.916 1.065 -25.819 1.00 95.00 144 VAL A C 1
ATOM 1170 O O . VAL A 1 144 ? 10.686 0.770 -26.730 1.00 95.00 144 VAL A O 1
ATOM 1173 N N . GLU A 1 145 ? 8.960 0.225 -25.428 1.00 92.44 145 GLU A N 1
ATOM 1174 C CA . GLU A 1 145 ? 8.750 -1.109 -26.001 1.00 92.44 145 GLU A CA 1
ATOM 1175 C C . GLU A 1 145 ? 8.443 -1.058 -27.500 1.00 92.44 145 GLU A C 1
ATOM 1177 O O . GLU A 1 145 ? 9.001 -1.837 -28.271 1.00 92.44 145 GLU A O 1
ATOM 1182 N N . VAL A 1 146 ? 7.596 -0.128 -27.945 1.00 94.38 146 VAL A N 1
ATOM 1183 C CA . VAL A 1 146 ? 7.276 0.060 -29.368 1.00 94.38 146 VAL A CA 1
ATOM 1184 C C . VAL A 1 146 ? 8.517 0.459 -30.169 1.00 94.38 146 VAL A C 1
ATOM 1186 O O . VAL A 1 146 ? 8.653 0.055 -31.325 1.00 94.38 146 VAL A O 1
ATOM 1189 N N . ALA A 1 147 ? 9.440 1.215 -29.572 1.00 92.19 147 ALA A N 1
ATOM 1190 C CA . ALA A 1 147 ? 10.700 1.570 -30.213 1.00 92.19 147 ALA A CA 1
ATOM 1191 C C . ALA A 1 147 ? 11.700 0.400 -30.243 1.00 92.19 147 ALA A C 1
ATOM 1193 O O . ALA A 1 147 ? 12.349 0.184 -31.268 1.00 92.19 147 ALA A O 1
ATOM 1194 N N . CYS A 1 148 ? 11.813 -0.361 -29.150 1.00 91.06 148 CYS A N 1
ATOM 1195 C CA . CYS A 1 148 ? 12.840 -1.390 -28.975 1.00 91.06 148 CYS A CA 1
ATOM 1196 C C . CYS A 1 148 ? 12.441 -2.765 -29.541 1.00 91.06 148 CYS A C 1
ATOM 1198 O O . CYS A 1 148 ? 13.255 -3.424 -30.188 1.00 91.06 148 CYS A O 1
ATOM 1200 N N . ASN A 1 149 ? 11.197 -3.211 -2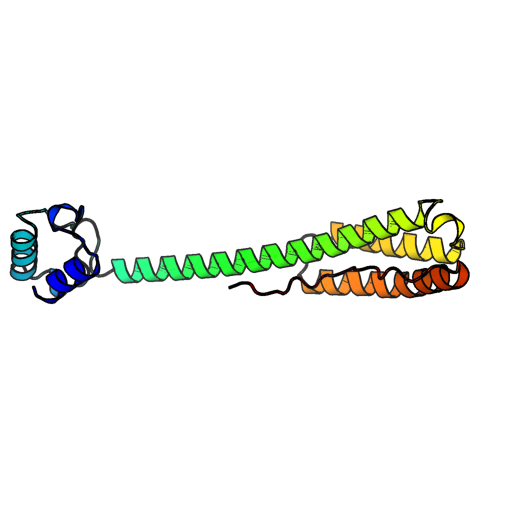9.342 1.00 89.38 149 ASN A N 1
ATOM 1201 C CA . ASN A 1 149 ? 10.761 -4.573 -29.677 1.00 89.38 149 ASN A CA 1
ATOM 1202 C C . ASN A 1 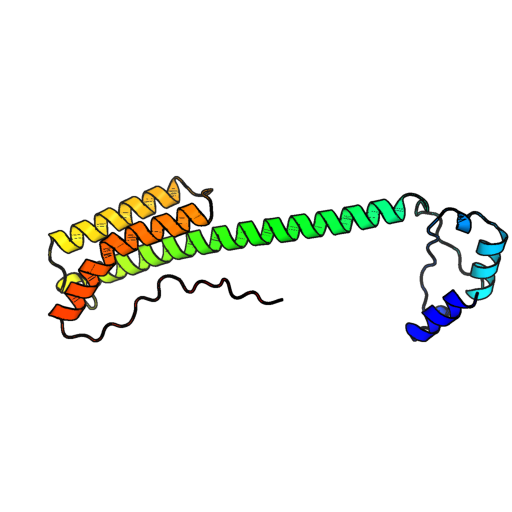149 ? 10.921 -4.942 -31.163 1.00 89.38 149 ASN A C 1
ATOM 1204 O O . ASN A 1 149 ? 11.352 -6.069 -31.431 1.00 89.38 149 ASN A O 1
ATOM 1208 N N . PRO A 1 150 ? 10.625 -4.061 -32.144 1.00 92.56 150 PRO A N 1
ATOM 1209 C CA . PRO A 1 150 ? 10.840 -4.385 -33.554 1.00 92.56 150 PRO A CA 1
ATOM 1210 C C . PRO A 1 150 ? 12.314 -4.642 -33.880 1.00 92.56 150 PRO A C 1
ATOM 1212 O O . PRO A 1 150 ? 12.621 -5.583 -34.610 1.00 92.56 150 PRO A O 1
ATOM 1215 N N . ILE A 1 151 ? 13.217 -3.849 -33.293 1.00 90.31 151 ILE A N 1
ATOM 1216 C CA . ILE A 1 151 ? 14.667 -3.984 -33.477 1.00 90.31 151 ILE A CA 1
ATOM 1217 C C . ILE A 1 151 ? 15.121 -5.313 -32.883 1.00 90.31 151 ILE A C 1
ATOM 1219 O O . ILE A 1 151 ? 15.704 -6.137 -33.577 1.00 90.31 151 ILE A O 1
ATOM 1223 N N . ILE A 1 152 ? 14.763 -5.574 -31.625 1.00 86.69 152 ILE A N 1
ATOM 1224 C CA . ILE A 1 152 ? 15.108 -6.813 -30.919 1.00 86.69 152 ILE A CA 1
ATOM 1225 C C . ILE A 1 152 ? 14.607 -8.041 -31.684 1.00 86.69 152 ILE A C 1
ATOM 1227 O O . ILE A 1 152 ? 15.356 -8.993 -31.894 1.00 86.69 152 ILE A O 1
ATOM 1231 N N . THR A 1 153 ? 13.359 -8.008 -32.155 1.00 88.56 153 THR A N 1
ATOM 1232 C CA . THR A 1 153 ? 12.770 -9.095 -32.948 1.00 88.56 153 THR A CA 1
ATOM 1233 C C . THR A 1 153 ? 13.566 -9.337 -34.229 1.00 88.56 153 THR A C 1
ATOM 1235 O O . THR A 1 153 ? 13.889 -10.486 -34.537 1.00 88.56 153 THR A O 1
ATOM 1238 N N . ALA A 1 154 ? 13.940 -8.274 -34.948 1.00 88.56 154 ALA A N 1
ATOM 1239 C CA . ALA A 1 154 ? 14.779 -8.379 -36.137 1.00 88.56 154 ALA A CA 1
ATOM 1240 C C . ALA A 1 154 ? 16.168 -8.957 -35.808 1.00 88.56 154 ALA A C 1
ATOM 1242 O O . ALA A 1 154 ? 16.663 -9.808 -36.551 1.00 88.56 154 ALA A O 1
ATOM 1243 N N . VAL A 1 155 ? 16.764 -8.570 -34.671 1.00 86.25 155 VAL A N 1
ATOM 1244 C CA . VAL A 1 155 ? 18.060 -9.081 -34.190 1.00 86.25 155 VAL A CA 1
ATOM 1245 C C . VAL A 1 155 ? 18.013 -10.579 -33.903 1.00 86.25 155 VAL A C 1
ATOM 1247 O O . VAL A 1 155 ? 18.898 -11.332 -34.320 1.00 86.25 155 VAL A O 1
ATOM 1250 N N . TYR A 1 156 ? 16.978 -11.042 -33.208 1.00 83.19 156 TYR A N 1
ATOM 1251 C CA . TYR A 1 156 ? 16.817 -12.462 -32.901 1.00 83.19 156 TYR A CA 1
ATOM 1252 C C . TYR A 1 156 ? 16.574 -13.293 -34.164 1.00 83.19 156 TYR A C 1
ATOM 1254 O O . TYR A 1 156 ? 17.201 -14.338 -34.338 1.00 83.19 156 TYR A O 1
ATOM 1262 N N . GLN A 1 157 ? 15.757 -12.792 -35.096 1.00 84.00 157 GLN A N 1
ATOM 1263 C CA . GLN A 1 157 ? 15.503 -13.463 -36.374 1.00 84.00 157 GLN A CA 1
ATOM 1264 C C . GLN A 1 157 ? 16.767 -13.591 -37.236 1.00 84.00 157 GLN A C 1
ATOM 1266 O O . GLN A 1 157 ? 17.001 -14.656 -37.805 1.00 84.00 157 GLN A O 1
ATOM 1271 N N . ARG A 1 158 ? 17.616 -12.553 -37.308 1.00 82.50 158 ARG A N 1
ATOM 1272 C CA . ARG A 1 158 ? 18.878 -12.616 -38.076 1.00 82.50 158 ARG A CA 1
ATOM 1273 C C . ARG A 1 158 ? 19.960 -13.468 -37.413 1.00 82.50 158 ARG A C 1
ATOM 1275 O O . ARG A 1 158 ? 20.807 -14.014 -38.111 1.00 82.50 158 ARG A O 1
ATOM 1282 N N . SER A 1 159 ? 19.937 -13.587 -36.085 1.00 75.38 159 SER A N 1
ATOM 1283 C CA . SER A 1 159 ? 20.937 -14.346 -35.321 1.00 75.38 159 SER A CA 1
ATOM 1284 C C . SER A 1 159 ? 20.566 -15.814 -35.081 1.00 75.38 159 SER A C 1
ATOM 1286 O O . SER A 1 159 ? 21.366 -16.552 -34.510 1.00 75.38 159 SER A O 1
ATOM 1288 N N . GLY A 1 160 ? 19.390 -16.259 -35.544 1.00 67.12 160 GLY A N 1
ATOM 1289 C CA . GLY A 1 160 ? 18.957 -17.658 -35.466 1.00 67.12 160 GLY A CA 1
ATOM 1290 C C . GLY A 1 160 ? 18.628 -18.148 -34.051 1.00 67.12 160 GLY A C 1
ATOM 1291 O O . GLY A 1 160 ? 18.626 -19.356 -33.823 1.00 67.12 160 GLY A O 1
ATOM 1292 N N . GLY A 1 161 ? 18.378 -17.238 -33.103 1.00 60.62 161 GLY A N 1
ATOM 1293 C CA . GLY A 1 161 ? 18.008 -17.569 -31.723 1.00 60.62 161 GLY A CA 1
ATOM 1294 C C . GLY A 1 161 ? 16.492 -17.660 -31.519 1.00 60.62 161 GLY A C 1
ATOM 1295 O O . GLY A 1 161 ? 15.740 -16.870 -32.088 1.00 60.62 161 GLY A O 1
ATOM 1296 N N . GLU A 1 162 ? 16.032 -18.598 -30.683 1.00 48.47 162 GLU A N 1
ATOM 1297 C CA . GLU A 1 162 ? 14.643 -18.623 -30.204 1.00 48.47 162 GLU A CA 1
ATOM 1298 C C . GLU A 1 162 ? 14.339 -17.359 -29.389 1.00 48.47 162 GLU A C 1
ATOM 1300 O O . GLU A 1 162 ? 15.128 -16.938 -28.539 1.00 48.47 162 GLU A O 1
ATOM 1305 N N . SER A 1 163 ? 13.178 -16.750 -29.643 1.00 47.03 163 SER A N 1
ATOM 1306 C CA . SER A 1 163 ? 12.692 -15.586 -28.909 1.00 47.03 163 SER A CA 1
ATOM 1307 C C . SER A 1 163 ? 12.393 -15.971 -27.457 1.00 47.03 163 SER A C 1
ATOM 1309 O O . SER A 1 163 ? 11.291 -16.418 -27.137 1.00 47.03 163 SER A O 1
ATOM 1311 N N . GLY A 1 164 ? 13.369 -15.800 -26.567 1.00 46.41 164 GLY A N 1
ATOM 1312 C CA . GLY A 1 164 ? 13.119 -15.752 -25.132 1.00 46.41 164 GLY A CA 1
ATOM 1313 C C . GLY A 1 164 ? 12.289 -14.508 -24.855 1.00 46.41 164 GLY A C 1
ATOM 1314 O O . GLY A 1 164 ? 12.822 -13.403 -24.895 1.00 46.41 164 GLY A O 1
ATOM 1315 N N . GLY A 1 165 ? 10.976 -14.680 -24.680 1.00 41.81 165 GLY A N 1
ATOM 1316 C CA . GLY A 1 165 ? 10.042 -13.582 -24.453 1.00 41.81 165 GLY A CA 1
ATOM 1317 C C . GLY A 1 165 ? 10.576 -12.640 -23.378 1.00 41.81 165 GLY A C 1
ATOM 1318 O O . GLY A 1 165 ? 10.777 -13.044 -22.234 1.00 41.81 165 GLY A O 1
ATOM 1319 N N . MET A 1 166 ? 10.836 -11.394 -23.766 1.00 49.06 166 MET A N 1
ATOM 1320 C CA . MET A 1 166 ? 11.202 -10.329 -22.845 1.00 49.06 166 MET A CA 1
ATOM 1321 C C . MET A 1 166 ? 9.960 -10.041 -22.001 1.00 49.06 166 MET A C 1
ATOM 1323 O O . MET A 1 166 ? 9.075 -9.310 -22.437 1.00 49.06 166 MET A O 1
ATOM 1327 N N . SER A 1 167 ? 9.840 -10.668 -20.829 1.00 46.38 167 SER A N 1
ATOM 1328 C CA . SER A 1 167 ? 8.755 -10.385 -19.887 1.00 46.38 167 SER A CA 1
ATOM 1329 C C . SER A 1 167 ? 9.018 -9.037 -19.208 1.00 46.38 167 SER A C 1
ATOM 1331 O O . SER A 1 167 ? 9.429 -8.967 -18.049 1.00 46.38 167 SER A O 1
ATOM 1333 N N . GLY A 1 168 ? 8.849 -7.952 -19.960 1.00 50.94 168 GLY A N 1
ATOM 1334 C CA . GLY A 1 168 ? 8.564 -6.635 -19.408 1.00 50.94 168 GLY A CA 1
ATOM 1335 C C . GLY A 1 168 ? 7.075 -6.595 -19.092 1.00 50.94 168 GLY A C 1
ATOM 1336 O O . GLY A 1 168 ? 6.272 -6.920 -19.955 1.00 50.94 168 GLY A O 1
ATOM 1337 N N . TYR A 1 169 ? 6.729 -6.273 -17.847 1.00 46.44 169 TYR A N 1
ATOM 1338 C CA . TYR A 1 169 ? 5.388 -6.386 -17.258 1.00 46.44 169 TYR A CA 1
ATOM 1339 C C . TYR A 1 169 ? 4.864 -7.812 -17.051 1.00 46.44 169 TYR A C 1
ATOM 1341 O O . TYR A 1 169 ? 4.101 -8.357 -17.843 1.00 46.44 169 TYR A O 1
ATOM 1349 N N . ALA A 1 170 ? 5.162 -8.370 -15.875 1.00 47.22 170 ALA A N 1
ATOM 1350 C CA . ALA A 1 170 ? 4.116 -9.097 -15.168 1.00 47.22 170 ALA A CA 1
ATOM 1351 C C . ALA A 1 170 ? 3.153 -8.032 -14.623 1.00 47.22 170 ALA A C 1
ATOM 1353 O O . ALA A 1 170 ? 3.536 -7.245 -13.756 1.00 47.22 170 ALA A O 1
ATOM 1354 N N . ASP A 1 171 ? 1.953 -7.942 -15.195 1.00 47.88 171 ASP A N 1
ATOM 1355 C CA . ASP A 1 171 ? 0.855 -7.183 -14.598 1.00 47.88 171 ASP A CA 1
ATOM 1356 C C . ASP A 1 171 ? 0.502 -7.916 -13.297 1.00 47.88 171 ASP A C 1
ATOM 1358 O O . ASP A 1 171 ? -0.274 -8.867 -13.286 1.00 47.88 171 ASP A O 1
ATOM 1362 N N . ASP A 1 172 ? 1.163 -7.539 -12.203 1.00 51.31 172 ASP A N 1
ATOM 1363 C CA . ASP A 1 172 ? 0.910 -8.063 -10.856 1.00 51.31 172 ASP A CA 1
ATOM 1364 C C . ASP A 1 172 ? -0.364 -7.420 -10.272 1.00 51.31 172 ASP A C 1
ATOM 1366 O O . ASP A 1 172 ? -0.442 -7.077 -9.096 1.00 51.31 172 ASP A O 1
ATOM 1370 N N . ASP A 1 173 ? -1.380 -7.248 -11.124 1.00 47.75 173 ASP A N 1
ATOM 1371 C CA . ASP A 1 173 ? -2.770 -6.991 -10.752 1.00 47.75 173 ASP A CA 1
ATOM 1372 C C . ASP A 1 173 ? -3.423 -8.326 -10.297 1.00 47.75 173 ASP A C 1
ATOM 1374 O O . ASP A 1 173 ? -4.614 -8.559 -10.508 1.00 47.75 173 ASP A O 1
ATOM 1378 N N . ASN A 1 174 ? -2.652 -9.245 -9.692 1.00 42.75 174 ASN A N 1
ATOM 1379 C CA . ASN A 1 174 ? -3.216 -10.409 -9.021 1.00 42.75 174 ASN A CA 1
ATOM 1380 C C . ASN A 1 174 ? -3.644 -9.979 -7.616 1.00 42.75 174 ASN A C 1
ATOM 1382 O O . ASN A 1 174 ? -2.858 -9.964 -6.668 1.00 42.75 174 ASN A O 1
ATOM 1386 N N . ASP A 1 175 ? -4.906 -9.566 -7.528 1.00 54.88 175 ASP A N 1
ATOM 1387 C CA . ASP A 1 175 ? -5.638 -9.388 -6.283 1.00 54.88 175 ASP A CA 1
ATOM 1388 C C . ASP A 1 175 ? -5.485 -10.640 -5.397 1.00 54.88 175 ASP A C 1
ATOM 1390 O O . ASP A 1 175 ? -6.100 -11.676 -5.651 1.00 54.88 175 ASP A O 1
ATOM 1394 N N . GLU A 1 176 ? -4.715 -10.538 -4.313 1.00 37.50 176 GLU A N 1
ATOM 1395 C CA . GLU A 1 176 ? -4.873 -11.418 -3.155 1.00 37.50 176 GLU A CA 1
ATOM 1396 C C . GLU A 1 176 ? -5.470 -10.625 -1.985 1.00 37.50 176 GLU A C 1
ATOM 1398 O O . GLU A 1 176 ? -4.809 -9.795 -1.360 1.00 37.50 176 GLU A O 1
ATOM 1403 N N . LEU A 1 177 ? -6.780 -10.873 -1.836 1.00 38.38 177 LEU A N 1
ATOM 1404 C CA . LEU A 1 177 ? -7.672 -10.861 -0.664 1.00 38.38 177 LEU A CA 1
ATOM 1405 C C . LEU A 1 177 ? -7.167 -10.225 0.642 1.00 38.38 177 LEU A C 1
ATOM 1407 O O . LEU A 1 177 ? -6.254 -10.796 1.278 1.00 38.38 177 LEU A O 1
#

Radius of gyration: 31.59 Å; chains: 1; bounding box: 59×34×80 Å